Protein AF-T1A6B1-F1 (afdb_monomer)

Structure (mmCIF, N/CA/C/O backbone):
data_AF-T1A6B1-F1
#
_entry.id   AF-T1A6B1-F1
#
loop_
_atom_site.group_PDB
_atom_site.id
_atom_site.type_symbol
_atom_site.label_atom_id
_atom_site.label_alt_id
_atom_site.label_comp_id
_atom_site.label_asym_id
_atom_site.label_entity_id
_atom_site.label_seq_id
_atom_site.pdbx_PDB_ins_code
_atom_site.Cartn_x
_atom_site.Cartn_y
_atom_site.Cartn_z
_atom_site.occupancy
_atom_site.B_iso_or_equiv
_atom_site.auth_seq_id
_atom_site.auth_comp_id
_atom_site.auth_asym_id
_atom_site.auth_atom_id
_atom_site.pdbx_PDB_model_num
ATOM 1 N N . PRO A 1 1 ? -13.546 13.249 42.334 1.00 51.34 1 PRO A N 1
ATOM 2 C CA . PRO A 1 1 ? -13.000 12.812 41.019 1.00 51.34 1 PRO A CA 1
ATOM 3 C C . PRO A 1 1 ? -11.646 12.085 41.114 1.00 51.34 1 PRO A C 1
ATOM 5 O O . PRO A 1 1 ? -11.555 10.954 40.654 1.00 51.34 1 PRO A O 1
ATOM 8 N N . ALA A 1 2 ? -10.625 12.682 41.746 1.00 56.19 2 ALA A N 1
ATOM 9 C CA . ALA A 1 2 ? -9.279 12.096 41.826 1.00 56.19 2 ALA A CA 1
ATOM 10 C C . ALA A 1 2 ? -9.222 10.753 42.589 1.00 56.19 2 ALA A C 1
ATOM 12 O O . ALA A 1 2 ? -8.597 9.814 42.119 1.00 56.19 2 ALA A O 1
ATOM 13 N N . GLN A 1 3 ? -9.949 10.616 43.706 1.00 51.41 3 GLN A N 1
ATOM 14 C CA . GLN A 1 3 ? -9.970 9.380 44.511 1.00 51.41 3 GLN A CA 1
ATOM 15 C C . GLN A 1 3 ? -10.562 8.164 43.768 1.00 51.41 3 GLN A C 1
ATOM 17 O O . GLN A 1 3 ? -10.083 7.047 43.939 1.00 51.41 3 GLN A O 1
ATOM 22 N N . LEU A 1 4 ? -11.559 8.377 42.901 1.00 55.94 4 LEU A N 1
ATOM 23 C CA . LEU A 1 4 ? -12.157 7.313 42.079 1.00 55.94 4 LEU A CA 1
ATOM 24 C C . LEU A 1 4 ? -11.199 6.838 40.979 1.00 55.94 4 LEU A C 1
ATOM 26 O O . LEU A 1 4 ? -11.109 5.642 40.719 1.00 55.94 4 LEU A O 1
ATOM 30 N N . ALA A 1 5 ? -10.460 7.764 40.361 1.00 59.50 5 ALA A N 1
ATOM 31 C CA . ALA A 1 5 ? -9.451 7.431 39.358 1.00 59.50 5 ALA A CA 1
ATOM 32 C C . ALA A 1 5 ? -8.315 6.591 39.968 1.00 59.50 5 ALA A C 1
ATOM 34 O O . ALA A 1 5 ? -7.913 5.584 39.386 1.00 59.50 5 ALA A O 1
ATOM 35 N N . THR A 1 6 ? -7.866 6.945 41.176 1.00 59.91 6 THR A N 1
ATOM 36 C CA . THR A 1 6 ? -6.852 6.179 41.912 1.00 59.91 6 THR A CA 1
ATOM 37 C C . THR A 1 6 ? -7.349 4.781 42.291 1.00 59.91 6 THR A C 1
ATOM 39 O O . THR A 1 6 ? -6.622 3.813 42.090 1.00 59.91 6 THR A O 1
ATOM 42 N N . ALA A 1 7 ? -8.596 4.649 42.760 1.00 57.94 7 ALA A N 1
ATOM 43 C CA . ALA A 1 7 ? -9.191 3.360 43.132 1.00 57.94 7 ALA A CA 1
ATOM 44 C C . ALA A 1 7 ? -9.404 2.412 41.934 1.00 57.94 7 ALA A C 1
ATOM 46 O O . ALA A 1 7 ? -9.340 1.190 42.082 1.00 57.94 7 ALA A O 1
ATOM 47 N N . LEU A 1 8 ? -9.656 2.959 40.741 1.00 56.81 8 LEU A N 1
ATOM 48 C CA . LEU A 1 8 ? -9.752 2.184 39.501 1.00 56.81 8 LEU A CA 1
ATOM 49 C C . LEU A 1 8 ? -8.373 1.720 39.017 1.00 56.81 8 LEU A C 1
ATOM 51 O O . LEU A 1 8 ? -8.226 0.566 38.621 1.00 56.81 8 LEU A O 1
ATOM 55 N N . ALA A 1 9 ? -7.361 2.588 39.092 1.00 60.62 9 ALA A N 1
ATOM 56 C CA . ALA A 1 9 ? -5.989 2.248 38.719 1.00 60.62 9 ALA A CA 1
ATOM 57 C C . ALA A 1 9 ? -5.359 1.206 39.662 1.00 60.62 9 ALA A C 1
ATOM 59 O O . ALA A 1 9 ? -4.605 0.351 39.208 1.00 60.62 9 ALA A O 1
ATOM 60 N N . SER A 1 10 ? -5.688 1.238 40.959 1.00 57.75 10 SER A N 1
ATOM 61 C CA . SER A 1 10 ? -5.149 0.296 41.949 1.00 57.75 10 SER A CA 1
ATOM 62 C C . SER A 1 10 ? -5.809 -1.084 41.914 1.00 57.75 10 SER A C 1
ATOM 64 O O . SER A 1 10 ? -5.167 -2.072 42.257 1.00 57.75 10 SER A O 1
ATOM 66 N N . ASN A 1 11 ? -7.085 -1.168 41.520 1.00 51.34 11 ASN A N 1
ATOM 67 C CA . ASN A 1 11 ? -7.824 -2.435 41.469 1.00 51.34 11 ASN A CA 1
ATOM 68 C C . ASN A 1 11 ? -7.766 -3.132 40.104 1.00 51.34 11 ASN A C 1
ATOM 70 O O . ASN A 1 11 ? -8.113 -4.306 40.010 1.00 51.34 11 ASN A O 1
ATOM 74 N N . ASN A 1 12 ? -7.334 -2.431 39.054 1.00 43.62 12 ASN A N 1
ATOM 75 C CA . ASN A 1 12 ? -7.146 -2.995 37.721 1.00 43.62 12 ASN A CA 1
ATOM 76 C C . ASN A 1 12 ? -5.652 -3.196 37.418 1.00 43.62 12 ASN A C 1
ATOM 78 O O . ASN A 1 12 ? -5.115 -2.623 36.469 1.00 43.62 12 ASN A O 1
ATOM 82 N N . TYR A 1 13 ? -4.969 -3.983 38.255 1.00 46.47 13 TYR A N 1
ATOM 83 C CA . TYR A 1 13 ? -3.564 -4.348 38.067 1.00 46.47 13 TYR A CA 1
ATOM 84 C C . TYR A 1 13 ? -3.381 -5.873 38.045 1.00 46.47 13 TYR A C 1
ATOM 86 O O . TYR A 1 13 ? -4.008 -6.615 38.806 1.00 46.47 13 TYR A O 1
ATOM 94 N N . ILE A 1 14 ? -2.501 -6.345 37.159 1.00 41.41 14 ILE A N 1
ATOM 95 C CA . ILE A 1 14 ? -2.098 -7.750 37.052 1.00 41.41 14 ILE A CA 1
ATOM 96 C C . ILE A 1 14 ? -1.096 -8.020 38.174 1.00 41.41 14 ILE A C 1
ATOM 98 O O . ILE A 1 14 ? 0.098 -7.769 38.029 1.00 41.41 14 ILE A O 1
ATOM 102 N N . SER A 1 15 ? -1.572 -8.522 39.311 1.00 42.06 15 SER A N 1
ATOM 103 C CA . SER A 1 15 ? -0.670 -9.025 40.344 1.00 42.06 15 SER A CA 1
ATOM 104 C C . SER A 1 15 ? -0.238 -10.446 39.985 1.00 42.06 15 SER A C 1
ATOM 106 O O . SER A 1 15 ? -1.053 -11.370 39.955 1.00 42.06 15 SER A O 1
ATOM 108 N N . ALA A 1 16 ? 1.052 -10.630 39.702 1.00 38.59 16 ALA A N 1
ATOM 109 C CA . ALA A 1 16 ? 1.662 -11.951 39.668 1.00 38.59 16 ALA A CA 1
ATOM 110 C C . ALA A 1 16 ? 1.743 -12.472 41.109 1.00 38.59 16 ALA A C 1
ATOM 112 O O . ALA A 1 16 ? 2.705 -12.207 41.828 1.00 38.59 16 ALA A O 1
ATOM 113 N N . VAL A 1 17 ? 0.710 -13.184 41.559 1.00 41.12 17 VAL A N 1
ATOM 114 C CA . VAL A 1 17 ? 0.730 -13.821 42.878 1.00 41.12 17 VAL A CA 1
ATOM 115 C C . VAL A 1 17 ? 1.782 -14.933 42.826 1.00 41.12 17 VAL A C 1
ATOM 117 O O . VAL A 1 17 ? 1.682 -15.855 42.018 1.00 41.12 17 VAL A O 1
ATOM 120 N N . GLY A 1 18 ? 2.843 -14.791 43.622 1.00 43.59 18 GLY A N 1
ATOM 121 C CA . GLY A 1 18 ? 3.983 -15.708 43.653 1.00 43.59 18 GLY A CA 1
ATOM 122 C C . GLY A 1 18 ? 3.616 -17.185 43.884 1.00 43.59 18 GLY A C 1
ATOM 123 O O . GLY A 1 18 ? 2.478 -17.554 44.167 1.00 43.59 18 GLY A O 1
ATOM 124 N N . ARG A 1 19 ? 4.612 -18.067 43.754 1.00 37.06 19 ARG A N 1
ATOM 125 C CA . ARG A 1 19 ? 4.445 -19.527 43.866 1.00 37.06 19 ARG A CA 1
ATOM 126 C C . ARG A 1 19 ? 4.467 -19.956 45.336 1.00 37.06 19 ARG A C 1
ATOM 128 O O . ARG A 1 19 ? 5.431 -19.652 46.032 1.00 37.06 19 ARG A O 1
ATOM 135 N N . THR A 1 20 ? 3.483 -20.729 45.793 1.00 40.62 20 THR A N 1
ATOM 136 C CA . THR A 1 20 ? 3.604 -21.465 47.061 1.00 40.62 20 THR A CA 1
ATOM 137 C C . THR A 1 20 ? 4.369 -22.767 46.798 1.00 40.62 20 THR A C 1
ATOM 139 O O . THR A 1 20 ? 4.111 -23.473 45.820 1.00 40.62 20 THR A O 1
ATOM 142 N N . ARG A 1 21 ? 5.383 -23.062 47.617 1.00 37.81 21 ARG A N 1
ATOM 143 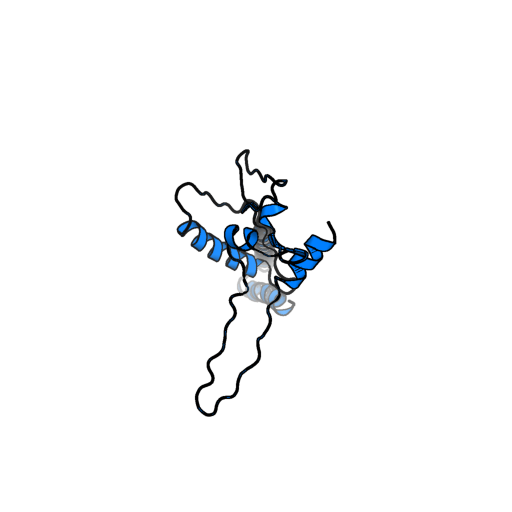C CA . ARG A 1 21 ? 6.168 -24.300 47.533 1.00 37.81 2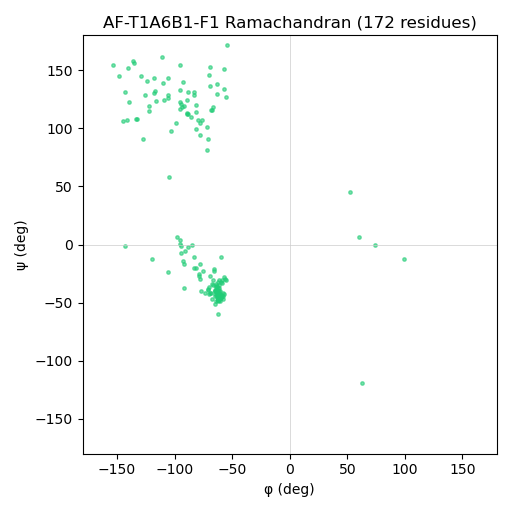1 ARG A CA 1
ATOM 144 C C . ARG A 1 21 ? 5.621 -25.260 48.588 1.00 37.81 21 ARG A C 1
ATOM 146 O O . ARG A 1 21 ? 5.876 -25.071 49.769 1.00 37.81 21 ARG A O 1
ATOM 153 N N . SER A 1 22 ? 4.857 -26.258 48.157 1.00 38.94 22 SER A N 1
ATOM 154 C CA . SER A 1 22 ? 4.556 -27.455 48.949 1.00 38.94 22 SER A CA 1
ATOM 155 C C . SER A 1 22 ? 5.121 -28.660 48.200 1.00 38.94 22 SER A C 1
ATOM 157 O O . SER A 1 22 ? 5.147 -28.647 46.969 1.00 38.94 22 SER A O 1
ATOM 159 N N . ALA A 1 23 ? 5.649 -29.636 48.935 1.00 51.88 23 ALA A N 1
ATOM 160 C CA . ALA A 1 23 ? 6.728 -30.520 48.499 1.00 51.88 23 ALA A CA 1
ATOM 161 C C . ALA A 1 23 ? 6.482 -31.385 47.247 1.00 51.88 23 ALA A C 1
ATOM 163 O O . ALA A 1 23 ? 7.467 -31.892 46.735 1.00 51.88 23 ALA A O 1
ATOM 164 N N . GLU A 1 24 ? 5.274 -31.506 46.680 1.00 53.84 24 GLU A N 1
ATOM 165 C CA . GLU A 1 24 ? 5.086 -32.304 45.448 1.00 53.84 24 GLU A CA 1
ATOM 166 C C . GLU A 1 24 ? 4.079 -31.779 44.408 1.00 53.84 24 GLU A C 1
ATOM 168 O O . GLU A 1 24 ? 3.957 -32.372 43.340 1.00 53.84 24 GLU A O 1
ATOM 173 N N . ILE A 1 25 ? 3.379 -30.654 44.613 1.00 43.53 25 ILE A N 1
ATOM 174 C CA . ILE A 1 25 ? 2.445 -30.142 43.588 1.00 43.53 25 ILE A CA 1
ATOM 175 C C . ILE A 1 25 ? 2.436 -28.609 43.571 1.00 43.53 25 ILE A C 1
ATOM 177 O O . ILE A 1 25 ? 1.836 -27.959 44.424 1.00 43.53 25 ILE A O 1
ATOM 181 N N . ALA A 1 26 ? 3.048 -28.010 42.546 1.00 42.88 26 ALA A N 1
ATOM 182 C CA . ALA A 1 26 ? 2.895 -26.586 42.255 1.00 42.88 26 ALA A CA 1
ATOM 183 C C . ALA A 1 26 ? 1.587 -26.351 41.475 1.00 42.88 26 ALA A C 1
ATOM 185 O O . ALA A 1 26 ? 1.532 -26.558 40.263 1.00 42.88 26 ALA A O 1
ATOM 186 N N . ARG A 1 27 ? 0.520 -25.915 42.155 1.00 38.72 27 ARG A N 1
ATOM 187 C CA . ARG A 1 27 ? -0.713 -25.428 41.509 1.00 38.72 27 ARG A CA 1
ATOM 188 C C . ARG A 1 27 ? -0.628 -23.901 41.397 1.00 38.72 27 ARG A C 1
ATOM 190 O O . ARG A 1 27 ? -0.564 -23.242 42.433 1.00 38.72 27 ARG A O 1
ATOM 197 N N . PRO A 1 28 ? -0.599 -23.310 40.191 1.00 39.66 28 PRO A N 1
ATOM 198 C CA . PRO A 1 28 ? -0.665 -21.860 40.071 1.00 39.66 28 PRO A CA 1
ATOM 199 C C . PRO A 1 28 ? -2.045 -21.383 40.541 1.00 39.66 28 PRO A C 1
ATOM 201 O O . PRO A 1 28 ? -3.061 -21.754 39.958 1.00 39.66 28 PRO A O 1
ATOM 204 N N . ILE A 1 29 ? -2.081 -20.561 41.590 1.00 37.81 29 ILE A N 1
ATOM 205 C CA . ILE A 1 29 ? -3.285 -19.829 41.988 1.00 37.81 29 ILE A CA 1
ATOM 206 C C . ILE A 1 29 ? -3.424 -18.667 41.000 1.00 37.81 29 ILE A C 1
ATOM 208 O O . ILE A 1 29 ? -2.624 -17.735 41.019 1.00 37.81 29 ILE A O 1
ATOM 212 N N . ARG A 1 30 ? -4.398 -18.748 40.090 1.00 37.00 30 ARG A N 1
ATOM 213 C CA . ARG A 1 30 ? -4.775 -17.626 39.222 1.00 37.00 30 ARG A CA 1
ATOM 214 C C . ARG A 1 30 ? -5.888 -16.849 39.915 1.00 37.00 30 ARG A C 1
ATOM 216 O O . ARG A 1 30 ? -6.941 -17.414 40.187 1.00 37.00 30 ARG A O 1
ATOM 223 N N . ALA A 1 31 ? -5.647 -15.578 40.217 1.00 39.28 31 ALA A N 1
ATOM 224 C CA . ALA A 1 31 ? -6.709 -14.648 40.570 1.00 39.28 31 ALA A CA 1
ATOM 225 C C . ALA A 1 31 ? -7.204 -14.002 39.269 1.00 39.28 31 ALA A C 1
ATOM 227 O O . ALA A 1 31 ? -6.450 -13.275 38.625 1.00 39.28 31 ALA A O 1
ATOM 228 N N . ASP A 1 32 ? -8.441 -14.290 38.865 1.00 39.59 32 ASP A N 1
ATOM 229 C CA . ASP A 1 32 ? -9.095 -13.615 37.738 1.00 39.59 32 ASP A CA 1
ATOM 230 C C . ASP A 1 32 ? -9.448 -12.177 38.152 1.00 39.59 32 ASP A C 1
ATOM 232 O O . ASP A 1 32 ? -10.565 -11.878 38.571 1.00 39.59 32 ASP A O 1
ATOM 236 N N . THR A 1 33 ? -8.469 -11.273 38.095 1.00 42.38 33 THR A N 1
ATOM 237 C CA . THR A 1 33 ? -8.641 -9.848 38.436 1.00 42.38 33 THR A CA 1
ATOM 238 C C . THR A 1 33 ? -9.173 -9.009 37.273 1.00 42.38 33 THR A C 1
ATOM 240 O O . THR A 1 33 ? -9.382 -7.807 37.422 1.00 42.38 33 THR A O 1
ATOM 243 N N . ILE A 1 34 ? -9.420 -9.620 36.111 1.00 40.19 34 ILE A N 1
ATOM 244 C CA . ILE A 1 34 ? -9.880 -8.915 34.916 1.00 40.19 34 ILE A CA 1
ATOM 245 C C . ILE A 1 34 ? -11.411 -8.844 34.934 1.00 40.19 34 ILE A C 1
ATOM 247 O O . ILE A 1 34 ? -12.111 -9.849 34.801 1.00 40.19 34 ILE A O 1
ATOM 251 N N . LEU A 1 35 ? -11.946 -7.635 35.098 1.00 51.50 35 LEU A N 1
ATOM 252 C CA . LEU A 1 35 ? -13.383 -7.385 35.027 1.00 51.50 35 LEU A CA 1
ATOM 253 C C . LEU A 1 35 ? -13.785 -7.317 33.545 1.00 51.50 35 LEU A C 1
ATOM 255 O O . LEU A 1 35 ? -13.477 -6.358 32.842 1.00 51.50 35 LEU A O 1
ATOM 259 N N . HIS A 1 36 ? -14.466 -8.346 33.053 1.00 53.06 36 HIS A N 1
ATOM 260 C CA . HIS A 1 36 ? -14.861 -8.492 31.648 1.00 53.06 36 HIS A CA 1
ATOM 261 C C . HIS A 1 36 ? -16.276 -7.983 31.351 1.00 53.06 36 HIS A C 1
ATOM 263 O O . HIS A 1 36 ? -16.694 -7.947 30.195 1.00 53.06 36 HIS A O 1
ATOM 269 N N . ASN A 1 37 ? -17.051 -7.613 32.374 1.00 57.94 37 ASN A N 1
ATOM 270 C CA . ASN A 1 37 ? -18.440 -7.196 32.199 1.00 57.94 37 ASN A CA 1
ATOM 271 C C . ASN A 1 37 ? -18.833 -6.011 33.101 1.00 57.94 37 ASN A C 1
ATOM 273 O O . ASN A 1 37 ? -18.314 -5.831 34.201 1.00 57.94 37 ASN A O 1
ATOM 277 N N . ALA A 1 38 ? -19.803 -5.202 32.657 1.00 56.50 38 ALA A N 1
ATOM 278 C CA . ALA A 1 38 ? -20.289 -4.035 33.410 1.00 56.50 38 ALA A CA 1
ATOM 279 C C . ALA A 1 38 ? -20.801 -4.391 34.818 1.00 56.50 38 ALA A C 1
ATOM 281 O O . ALA A 1 38 ? -20.741 -3.577 35.737 1.00 56.50 38 ALA A O 1
ATOM 282 N N . ARG A 1 39 ? -21.292 -5.621 35.007 1.00 56.97 39 ARG A N 1
ATOM 283 C CA . ARG A 1 39 ? -21.807 -6.106 36.293 1.00 56.97 39 ARG A CA 1
ATOM 284 C C . ARG A 1 39 ? -20.685 -6.303 37.319 1.00 56.97 39 ARG A C 1
ATOM 286 O O . ARG A 1 39 ? -20.880 -5.997 38.490 1.00 56.97 39 ARG A O 1
ATOM 293 N N . GLN A 1 40 ? -19.520 -6.757 36.869 1.00 59.62 40 GLN A N 1
ATOM 294 C CA . GLN A 1 40 ? -18.299 -6.896 37.657 1.00 59.62 40 GLN A CA 1
ATOM 295 C C . GLN A 1 40 ? -17.735 -5.525 38.050 1.00 59.62 40 GLN A C 1
ATOM 297 O O . GLN A 1 40 ? -17.422 -5.321 39.219 1.00 59.62 40 GLN A O 1
ATOM 302 N N . PHE A 1 41 ? -17.731 -4.548 37.134 1.00 60.81 41 PHE A N 1
ATOM 303 C CA . PHE A 1 41 ? -17.368 -3.162 37.463 1.00 60.81 41 PHE A CA 1
ATOM 304 C C . PHE A 1 41 ? -18.321 -2.525 38.480 1.00 60.81 41 PHE A C 1
ATOM 306 O O . PHE A 1 41 ? -17.870 -1.856 39.402 1.00 60.81 41 PHE A O 1
ATOM 313 N N . ARG A 1 42 ? -19.631 -2.780 38.382 1.00 60.97 42 ARG A N 1
ATOM 314 C CA . ARG A 1 42 ? -20.627 -2.260 39.336 1.00 60.97 42 ARG A CA 1
ATOM 315 C C . ARG A 1 42 ? -20.376 -2.718 40.777 1.00 60.97 42 ARG A C 1
ATOM 317 O O . ARG A 1 42 ? -20.668 -1.981 41.714 1.00 60.97 42 ARG A O 1
ATOM 324 N N . ASN A 1 43 ? -19.832 -3.920 40.952 1.00 65.88 43 ASN A N 1
ATOM 325 C CA . ASN A 1 43 ? -19.594 -4.514 42.266 1.00 65.88 43 ASN A CA 1
ATOM 326 C C . ASN A 1 43 ? -18.224 -4.155 42.866 1.00 65.88 43 ASN A C 1
ATOM 328 O O . ASN A 1 43 ? -17.956 -4.572 43.997 1.00 65.88 43 ASN A O 1
ATOM 332 N N . LEU A 1 44 ? -17.386 -3.402 42.142 1.00 65.06 44 LEU A N 1
ATOM 333 C CA . LEU A 1 44 ? -16.056 -2.987 42.582 1.00 65.06 44 LEU A CA 1
ATOM 334 C C . LEU A 1 44 ? -16.151 -2.083 43.815 1.00 65.06 44 LEU A C 1
ATOM 336 O O . LEU A 1 44 ? -16.895 -1.107 43.807 1.00 65.06 44 LEU A O 1
ATOM 340 N N . VAL A 1 45 ? -15.393 -2.388 44.865 1.00 65.44 45 VAL A N 1
ATOM 341 C CA . VAL A 1 45 ? -15.360 -1.585 46.094 1.00 65.44 45 VAL A CA 1
ATOM 342 C C . VAL A 1 45 ? -14.419 -0.402 45.881 1.00 65.44 45 VAL A C 1
ATOM 344 O O . VAL A 1 45 ? -13.242 -0.592 45.587 1.00 65.44 45 VAL A O 1
ATOM 347 N N . VAL A 1 46 ? -14.946 0.817 45.999 1.00 59.75 46 VAL A N 1
ATOM 348 C CA . VAL A 1 46 ? -14.207 2.067 45.733 1.00 59.75 46 VAL A CA 1
ATOM 349 C C . VAL A 1 46 ? -13.826 2.822 46.999 1.00 59.75 46 VAL A C 1
ATOM 351 O O . VAL A 1 46 ? -12.867 3.587 46.979 1.00 59.75 46 VAL A O 1
ATOM 354 N N . ALA A 1 47 ? -14.542 2.605 48.100 1.00 57.94 47 ALA A N 1
ATOM 355 C CA . ALA A 1 47 ? -14.210 3.184 49.393 1.00 57.94 47 ALA A CA 1
ATOM 356 C C . ALA A 1 47 ? -14.739 2.308 50.532 1.00 57.94 47 ALA A C 1
ATOM 358 O O . ALA A 1 47 ? -15.725 1.580 50.383 1.00 57.94 47 ALA A O 1
ATOM 359 N N . HIS A 1 48 ? -14.086 2.407 51.683 1.00 56.66 48 HIS A N 1
ATOM 360 C CA . HIS A 1 48 ? -14.501 1.758 52.915 1.00 56.66 48 HIS A CA 1
ATOM 361 C C . HIS A 1 48 ? -14.616 2.816 54.010 1.00 56.66 48 HIS A C 1
ATOM 363 O O . HIS A 1 48 ? -13.699 3.614 54.198 1.00 56.66 48 HIS A O 1
ATOM 369 N N . SER A 1 49 ? -15.752 2.846 54.703 1.00 52.81 49 SER A N 1
ATOM 370 C CA . SER A 1 49 ? -15.977 3.727 55.848 1.00 52.81 49 SER A CA 1
ATOM 371 C C . SER A 1 49 ? -16.607 2.906 56.971 1.00 52.81 49 SER A C 1
ATOM 373 O O . SER A 1 49 ? -17.752 2.463 56.861 1.00 52.81 49 SER A O 1
ATOM 375 N N . GLY A 1 50 ? -15.836 2.636 58.027 1.00 64.62 50 GLY A N 1
ATOM 376 C CA . GLY A 1 50 ? -16.283 1.812 59.154 1.00 64.62 50 GLY A CA 1
ATOM 377 C C . GLY A 1 50 ? -16.603 0.376 58.733 1.00 64.62 50 GLY A C 1
ATOM 378 O O . GLY A 1 50 ? -15.731 -0.317 58.243 1.00 64.62 50 GLY A O 1
ATOM 379 N N . ASN A 1 51 ? -17.848 -0.076 58.905 1.00 63.03 51 ASN A N 1
ATOM 380 C CA . ASN A 1 51 ? -18.295 -1.425 58.515 1.00 63.03 51 ASN A CA 1
ATOM 381 C C . ASN A 1 51 ? -19.016 -1.455 57.150 1.00 63.03 51 ASN A C 1
ATOM 383 O O . ASN A 1 51 ? -19.561 -2.484 56.751 1.00 63.03 51 ASN A O 1
ATOM 387 N N . THR A 1 52 ? -19.040 -0.324 56.438 1.00 54.28 52 THR A N 1
ATOM 388 C CA . THR A 1 52 ? -19.801 -0.152 55.198 1.00 54.28 52 THR A CA 1
ATOM 389 C C . THR A 1 52 ? -18.856 -0.153 54.000 1.00 54.28 52 THR A C 1
ATOM 391 O O . THR A 1 52 ? -17.878 0.600 53.940 1.00 54.28 52 THR A O 1
ATOM 394 N N . LEU A 1 53 ? -19.137 -1.031 53.037 1.00 68.56 53 LEU A N 1
ATOM 395 C CA . LEU A 1 53 ? -18.429 -1.097 51.763 1.00 68.56 53 LEU A CA 1
ATOM 396 C C . LEU A 1 53 ? -19.199 -0.270 50.735 1.00 68.56 53 LEU A C 1
ATOM 398 O O . LEU A 1 53 ? -20.355 -0.574 50.455 1.00 68.56 53 LEU A O 1
ATOM 402 N N . VAL A 1 54 ? -18.549 0.738 50.156 1.00 64.88 54 VAL A N 1
ATOM 403 C CA . VAL A 1 54 ? -19.123 1.555 49.080 1.00 64.88 54 VAL A CA 1
ATOM 404 C C . VAL A 1 54 ? -18.698 0.961 47.743 1.00 64.88 54 VAL A C 1
ATOM 406 O O . VAL A 1 54 ? -17.499 0.875 47.445 1.00 64.88 54 VAL A O 1
ATOM 409 N N . ARG A 1 55 ? -19.670 0.526 46.935 1.00 73.75 55 ARG A N 1
ATOM 410 C CA . ARG A 1 55 ? -19.428 -0.068 45.615 1.00 73.75 55 ARG A CA 1
ATOM 411 C C . ARG A 1 55 ? -19.545 0.987 44.520 1.00 73.75 55 ARG A C 1
ATOM 413 O O . ARG A 1 55 ? -20.256 1.976 44.659 1.00 73.75 55 ARG A O 1
ATOM 420 N N . LEU A 1 56 ? -18.876 0.766 43.391 1.00 63.38 56 LEU A N 1
ATOM 421 C CA . LEU A 1 56 ? -18.885 1.683 42.250 1.00 63.38 56 LEU A CA 1
ATOM 422 C C . LEU A 1 56 ? -20.309 1.910 41.718 1.00 63.38 56 LEU A C 1
ATOM 424 O O . LEU A 1 56 ? -20.632 3.012 41.292 1.00 63.38 56 LEU A O 1
ATOM 428 N N . GLY A 1 57 ? -21.174 0.894 41.792 1.00 59.72 57 GLY A N 1
ATOM 429 C CA . GLY A 1 57 ? -22.589 1.005 41.439 1.00 59.72 57 GLY A CA 1
ATOM 430 C C . GLY A 1 57 ? -23.421 1.920 42.337 1.00 59.72 57 GLY A C 1
ATOM 431 O O . GLY A 1 57 ? -24.458 2.393 41.883 1.00 59.72 57 GLY A O 1
ATOM 432 N N . ASP A 1 58 ? -22.969 2.188 43.563 1.00 65.38 58 ASP A N 1
ATOM 433 C CA . ASP A 1 58 ? -23.671 3.064 44.508 1.00 65.38 58 ASP A CA 1
ATOM 434 C C . ASP A 1 58 ? -23.388 4.547 44.210 1.00 65.38 58 ASP A C 1
ATOM 436 O O . ASP A 1 58 ? -24.151 5.425 44.603 1.00 65.38 58 ASP A O 1
ATOM 440 N N . VAL A 1 59 ? -22.293 4.830 43.491 1.00 62.81 59 VAL A N 1
ATOM 441 C CA . VAL A 1 59 ? -21.799 6.190 43.215 1.00 62.81 59 VAL A CA 1
ATOM 442 C C . VAL A 1 59 ? -21.745 6.542 41.724 1.00 62.81 59 VAL A C 1
ATOM 444 O O . VAL A 1 59 ? -21.570 7.711 41.384 1.00 62.81 59 VAL A O 1
ATOM 447 N N . ALA A 1 60 ? -21.884 5.567 40.818 1.00 57.84 60 ALA A N 1
ATOM 448 C CA . ALA A 1 60 ? -21.793 5.779 39.375 1.00 57.84 60 ALA A CA 1
ATOM 449 C C . ALA A 1 60 ? -22.684 4.821 38.564 1.00 57.84 60 ALA A C 1
ATOM 451 O O . ALA A 1 60 ? -22.830 3.636 38.868 1.00 57.84 60 ALA A O 1
ATOM 452 N N . LYS A 1 61 ? -23.230 5.322 37.447 1.00 56.78 61 LYS A N 1
ATOM 453 C CA . LYS A 1 61 ? -23.937 4.496 36.460 1.00 56.78 61 LYS A CA 1
ATOM 454 C C . LYS A 1 61 ? -22.919 3.756 35.590 1.00 56.78 61 LYS A C 1
ATOM 456 O O . LYS A 1 61 ? -22.321 4.338 34.691 1.00 56.78 61 LYS A O 1
ATOM 461 N N . VAL A 1 62 ? -22.747 2.463 35.846 1.00 56.09 62 VAL A N 1
ATOM 462 C CA . VAL A 1 62 ? -21.856 1.593 35.066 1.00 56.09 62 VAL A CA 1
ATOM 463 C C . VAL A 1 62 ? -22.631 0.975 33.901 1.00 56.09 62 VAL A C 1
ATOM 465 O O . VAL A 1 62 ? -23.523 0.153 34.108 1.00 56.09 62 VAL A O 1
ATOM 468 N N . ALA A 1 63 ? -22.288 1.360 32.672 1.00 54.94 63 ALA A N 1
ATOM 469 C CA . ALA A 1 63 ? -22.839 0.789 31.446 1.00 54.94 63 ALA A CA 1
ATOM 470 C C . ALA A 1 63 ? -21.707 0.383 30.493 1.00 54.94 63 ALA A C 1
ATOM 472 O O . ALA A 1 63 ? -20.680 1.054 30.423 1.00 54.94 63 ALA A O 1
ATOM 473 N N . LEU A 1 64 ? -21.908 -0.708 29.749 1.00 46.81 64 LEU A N 1
ATOM 474 C CA . LEU A 1 64 ? -21.093 -1.025 28.575 1.00 46.81 64 LEU A CA 1
ATOM 475 C C . LEU A 1 64 ? -21.483 -0.037 27.473 1.00 46.81 64 LEU A C 1
ATOM 477 O O . LEU A 1 64 ? -22.548 -0.173 26.875 1.00 46.81 64 LEU A O 1
ATOM 481 N N . GLY A 1 65 ? -20.658 0.986 27.273 1.00 52.16 65 GLY A N 1
ATOM 482 C CA . GLY A 1 65 ? -20.840 1.986 26.225 1.00 52.16 65 GLY A CA 1
ATOM 483 C C . GLY A 1 65 ? -19.782 1.874 25.130 1.00 52.16 65 GLY A C 1
ATOM 484 O O . GLY A 1 65 ? -18.723 1.284 25.339 1.00 52.16 65 GLY A O 1
ATOM 485 N N . GLY A 1 66 ? -20.061 2.454 23.962 1.00 47.25 66 GLY A N 1
ATOM 486 C C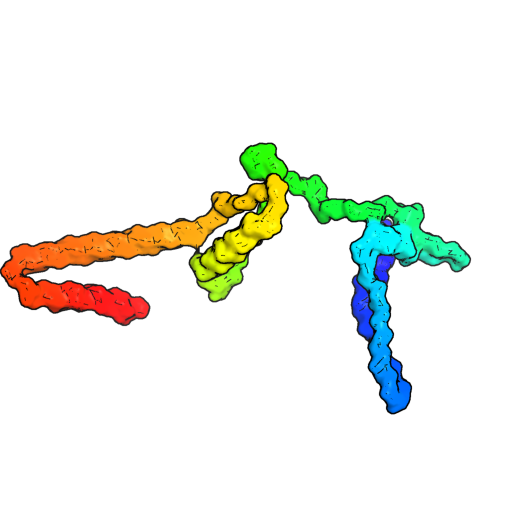A . GLY A 1 66 ? -19.041 2.668 22.936 1.00 47.25 66 GLY A CA 1
ATOM 487 C C . GLY A 1 66 ? -17.960 3.620 23.453 1.00 47.25 66 GLY A C 1
ATOM 488 O O . GLY A 1 66 ? -18.277 4.607 24.114 1.00 47.25 66 GLY A O 1
ATOM 489 N N . GLN A 1 67 ? -16.687 3.327 23.172 1.00 45.66 67 GLN A N 1
ATOM 490 C CA . GLN A 1 67 ? -15.550 4.088 23.708 1.00 45.66 67 GLN A CA 1
ATOM 491 C C . GLN A 1 67 ? -15.602 5.578 23.324 1.00 45.66 67 GLN A C 1
ATOM 493 O O . GLN A 1 67 ? -15.207 6.420 24.122 1.00 45.66 67 GLN A O 1
ATOM 498 N N . ASN A 1 68 ? -16.175 5.900 22.159 1.00 41.50 68 ASN A N 1
ATOM 499 C CA . ASN A 1 68 ? -16.391 7.264 21.688 1.00 41.50 68 ASN A CA 1
ATOM 500 C C . ASN A 1 68 ? -17.831 7.431 21.175 1.00 41.50 68 ASN A C 1
ATOM 502 O O . ASN A 1 68 ? -18.159 6.959 20.091 1.00 41.50 68 ASN A O 1
ATOM 506 N N . TYR A 1 69 ? -18.675 8.153 21.915 1.00 47.31 69 TYR A N 1
ATOM 507 C CA . TYR A 1 69 ? -20.005 8.580 21.443 1.00 47.31 69 TYR A CA 1
ATOM 508 C C . TYR A 1 69 ? -19.966 9.863 20.591 1.00 47.31 69 TYR A C 1
ATOM 510 O O . TYR A 1 69 ? -20.952 10.200 19.946 1.00 47.31 69 TYR A O 1
ATOM 518 N N . ASN A 1 70 ? -18.826 10.565 20.557 1.00 41.16 70 ASN A N 1
ATOM 519 C CA . ASN A 1 70 ? -18.690 11.878 19.909 1.00 41.16 70 ASN A CA 1
ATOM 520 C C . ASN A 1 70 ? -18.159 11.823 18.467 1.00 41.16 70 ASN A C 1
ATOM 522 O O . ASN A 1 70 ? -17.916 12.867 17.869 1.00 41.16 70 ASN A O 1
ATOM 526 N N . GLN A 1 71 ? -17.942 10.634 17.904 1.00 44.00 71 GLN A N 1
ATOM 527 C CA . GLN A 1 71 ? -17.465 10.478 16.530 1.00 44.00 71 GLN A CA 1
ATOM 528 C C . GLN A 1 71 ? -18.403 9.541 15.779 1.00 44.00 71 GLN A C 1
ATOM 530 O O . GLN A 1 71 ? -18.237 8.325 15.786 1.00 44.00 71 GLN A O 1
ATOM 535 N N . ALA A 1 72 ? -19.416 10.126 15.144 1.00 54.72 72 ALA A N 1
ATOM 536 C CA . ALA A 1 72 ? -20.203 9.432 14.141 1.00 54.72 72 ALA A CA 1
ATOM 537 C C . ALA A 1 72 ? -19.476 9.580 12.803 1.00 54.72 72 ALA A C 1
ATOM 539 O O . ALA A 1 72 ? -19.391 10.676 12.250 1.00 54.72 72 ALA A O 1
ATOM 540 N N . VAL A 1 73 ? -18.907 8.483 12.308 1.00 60.38 73 VAL A N 1
ATOM 541 C CA . VAL A 1 73 ? -18.338 8.450 10.965 1.00 60.38 73 VAL A CA 1
ATOM 542 C C . VAL A 1 73 ? -19.450 8.041 10.013 1.00 60.38 73 VAL A C 1
ATOM 544 O O . VAL A 1 73 ? -20.098 7.013 10.197 1.00 60.38 73 VAL A O 1
ATOM 547 N N . TYR A 1 74 ? -19.689 8.870 9.006 1.00 70.00 74 TYR A N 1
ATOM 548 C CA . TYR A 1 74 ? -20.619 8.565 7.931 1.00 70.00 74 TYR A CA 1
ATOM 549 C C . TYR A 1 74 ? -19.827 8.327 6.652 1.00 70.00 74 TYR A C 1
ATOM 551 O O . TYR A 1 74 ? -18.871 9.044 6.362 1.00 70.00 74 TYR A O 1
ATOM 559 N N . TYR A 1 75 ? -20.240 7.330 5.882 1.00 71.00 75 TYR A N 1
ATOM 560 C CA . TYR A 1 75 ? -19.773 7.117 4.521 1.00 71.00 75 TYR A CA 1
ATOM 561 C C . TYR A 1 75 ? -20.998 7.132 3.612 1.00 71.00 75 TYR A C 1
ATOM 563 O O . TYR A 1 75 ? -21.924 6.348 3.818 1.00 71.00 75 TYR A O 1
ATOM 571 N N . ASP A 1 76 ? -21.032 8.072 2.666 1.00 72.62 76 ASP A N 1
ATOM 572 C CA . ASP A 1 76 ? -22.163 8.275 1.748 1.00 72.62 76 ASP A CA 1
ATOM 573 C C . ASP A 1 76 ? -23.525 8.414 2.472 1.00 72.62 76 ASP A C 1
ATOM 575 O O . ASP A 1 76 ? -24.514 7.750 2.166 1.00 72.62 76 ASP A O 1
ATOM 579 N N . GLY A 1 77 ? -23.550 9.218 3.543 1.00 74.12 77 GLY A N 1
ATOM 580 C CA . GLY A 1 77 ? -24.754 9.477 4.346 1.00 74.12 77 GLY A CA 1
ATOM 581 C C . GLY A 1 77 ? -25.205 8.329 5.262 1.00 74.12 77 GLY A C 1
ATOM 582 O O . GLY A 1 77 ? -26.173 8.492 6.002 1.00 74.12 77 GLY A O 1
ATOM 583 N N . LYS A 1 78 ? -24.509 7.184 5.269 1.00 76.12 78 LYS A N 1
ATOM 584 C CA . LYS A 1 78 ? -24.821 6.028 6.127 1.00 76.12 78 LYS A CA 1
ATOM 585 C C . LYS A 1 78 ? -23.815 5.904 7.274 1.00 76.12 78 LYS A C 1
ATOM 587 O O . LYS A 1 78 ? -22.630 6.158 7.048 1.00 76.12 78 LYS A O 1
ATOM 592 N N . PRO A 1 79 ? -24.241 5.501 8.488 1.00 72.75 79 PRO A N 1
ATOM 593 C CA . PRO A 1 79 ? -23.316 5.208 9.579 1.00 72.75 79 PRO A CA 1
ATOM 594 C C . PRO A 1 79 ? -22.294 4.155 9.147 1.00 72.75 79 PRO A C 1
ATOM 596 O O . PRO A 1 79 ? -22.663 3.085 8.660 1.00 72.75 79 PRO A O 1
ATOM 599 N N . ALA A 1 80 ? -21.015 4.464 9.317 1.00 74.75 80 ALA A N 1
ATOM 600 C CA . ALA A 1 80 ? -19.911 3.622 8.895 1.00 74.75 80 ALA A CA 1
ATOM 601 C C . ALA A 1 80 ? -18.839 3.553 9.983 1.00 74.75 80 ALA A C 1
ATOM 603 O O . ALA A 1 80 ? -18.722 4.426 10.840 1.00 74.75 80 ALA A O 1
ATOM 604 N N . VAL A 1 81 ? -18.028 2.501 9.934 1.00 75.94 81 VAL A N 1
ATOM 605 C CA . VAL A 1 81 ? -16.827 2.378 10.763 1.00 75.94 81 VAL A CA 1
ATOM 606 C C . VAL A 1 81 ? -15.626 2.525 9.845 1.00 75.94 81 VAL A C 1
ATOM 608 O O . VAL A 1 81 ? -15.503 1.794 8.863 1.00 75.94 81 VAL A O 1
ATOM 611 N N . PHE A 1 82 ? -14.748 3.475 10.157 1.00 74.88 82 PHE A N 1
ATOM 612 C CA . PHE A 1 82 ? -13.513 3.675 9.409 1.00 74.88 82 PHE A CA 1
ATOM 613 C C . PHE A 1 82 ? -12.361 2.933 10.080 1.00 74.88 82 PHE A C 1
ATOM 615 O O . PHE A 1 82 ? -12.164 3.036 11.289 1.00 74.88 82 PHE A O 1
ATOM 622 N N . ILE A 1 83 ? -11.588 2.201 9.280 1.00 79.06 83 ILE A N 1
ATOM 623 C CA . ILE A 1 83 ? -10.381 1.508 9.725 1.00 79.06 83 ILE A CA 1
ATOM 624 C C . ILE A 1 83 ? -9.224 2.029 8.878 1.00 79.06 83 ILE A C 1
ATOM 626 O O . ILE A 1 83 ? -9.192 1.819 7.667 1.00 79.06 83 ILE A O 1
ATOM 630 N N . GLY A 1 84 ? -8.281 2.717 9.519 1.00 76.12 84 GLY A N 1
ATOM 631 C CA . GLY A 1 84 ? -7.042 3.158 8.886 1.00 76.12 84 GLY A CA 1
ATOM 632 C C . GLY A 1 84 ? -5.967 2.081 8.990 1.00 76.12 84 GLY A C 1
ATOM 633 O O . GLY A 1 84 ? -5.726 1.55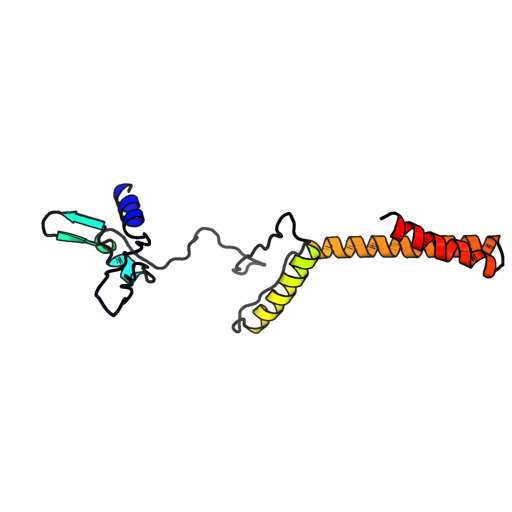7 10.077 1.00 76.12 84 GLY A O 1
ATOM 634 N N . VAL A 1 85 ? -5.306 1.767 7.875 1.00 80.88 85 VAL A N 1
ATOM 635 C CA . VAL A 1 85 ? -4.138 0.879 7.857 1.00 80.88 85 VAL A CA 1
ATOM 636 C C . VAL A 1 85 ? -2.924 1.672 7.401 1.00 80.88 85 VAL A C 1
ATOM 638 O O . VAL A 1 85 ? -2.923 2.245 6.314 1.00 80.88 85 VAL A O 1
ATOM 641 N N . PHE A 1 86 ? -1.885 1.684 8.230 1.00 77.12 86 PHE A N 1
ATOM 642 C CA . PHE A 1 86 ? -0.641 2.397 7.966 1.00 77.12 86 PHE A CA 1
ATOM 643 C C . PHE A 1 86 ? 0.507 1.394 7.880 1.00 77.12 86 PHE A C 1
ATOM 645 O O . PHE A 1 86 ? 0.653 0.531 8.747 1.00 77.12 86 PHE A O 1
ATOM 652 N N . ALA A 1 87 ? 1.310 1.492 6.821 1.00 81.88 87 ALA A N 1
ATOM 653 C CA . ALA A 1 87 ? 2.532 0.707 6.708 1.00 81.88 87 ALA A CA 1
ATOM 654 C C . ALA A 1 87 ? 3.568 1.209 7.725 1.00 81.88 87 ALA A C 1
ATOM 656 O O . ALA A 1 87 ? 3.644 2.406 8.007 1.00 81.88 87 ALA A O 1
ATOM 657 N N . THR A 1 88 ? 4.378 0.300 8.267 1.00 84.19 88 THR A N 1
ATOM 658 C CA . THR A 1 88 ? 5.525 0.696 9.089 1.00 84.19 88 THR A CA 1
ATOM 659 C C . THR A 1 88 ? 6.591 1.369 8.213 1.00 84.19 88 THR A C 1
ATOM 661 O O . THR A 1 88 ? 6.680 1.048 7.027 1.00 84.19 88 THR A O 1
ATOM 664 N N . PRO A 1 89 ? 7.432 2.267 8.765 1.00 77.19 89 PRO A N 1
ATOM 665 C CA . PRO A 1 89 ? 8.413 3.026 7.978 1.00 77.19 89 PRO A CA 1
ATOM 666 C C . PRO A 1 89 ? 9.371 2.168 7.136 1.00 77.19 89 PRO A C 1
ATOM 668 O O . PRO A 1 89 ? 9.779 2.584 6.060 1.00 77.19 89 PRO A O 1
ATOM 671 N N . ASN A 1 90 ? 9.692 0.955 7.598 1.00 81.81 90 ASN A N 1
ATOM 672 C CA . ASN A 1 90 ? 10.603 0.034 6.910 1.00 81.81 90 ASN A CA 1
ATOM 673 C C . ASN A 1 90 ? 9.882 -0.972 5.996 1.00 81.81 90 ASN A C 1
ATOM 675 O O . ASN A 1 90 ? 10.529 -1.823 5.387 1.00 81.81 90 ASN A O 1
ATOM 679 N N . ALA A 1 91 ? 8.548 -0.942 5.932 1.00 85.75 91 ALA A N 1
ATOM 680 C CA . ALA A 1 91 ? 7.781 -1.883 5.131 1.00 85.75 91 ALA A CA 1
ATOM 681 C C . ALA A 1 91 ? 7.500 -1.335 3.730 1.00 85.75 91 ALA A C 1
ATOM 683 O O . ALA A 1 91 ? 7.115 -0.184 3.539 1.00 85.75 91 ALA A O 1
ATOM 684 N N . ASN A 1 92 ? 7.604 -2.214 2.736 1.00 87.38 92 ASN A N 1
ATOM 685 C CA . ASN A 1 92 ? 7.208 -1.899 1.373 1.00 87.38 92 ASN A CA 1
ATOM 686 C C . ASN A 1 92 ? 5.678 -1.724 1.286 1.00 87.38 92 ASN A C 1
ATOM 688 O O . ASN A 1 92 ? 4.922 -2.682 1.473 1.00 87.38 92 ASN A O 1
ATOM 692 N N . SER A 1 93 ? 5.217 -0.513 0.963 1.00 86.88 93 SER A N 1
ATOM 693 C CA . SER A 1 93 ? 3.789 -0.161 0.971 1.00 86.88 93 SER A CA 1
ATOM 694 C C . SER A 1 93 ? 2.946 -0.982 -0.013 1.00 86.88 93 SER A C 1
ATOM 696 O O . SER A 1 93 ? 1.819 -1.341 0.316 1.00 86.88 93 SER A O 1
ATOM 698 N N . LEU A 1 94 ? 3.489 -1.351 -1.182 1.00 90.25 94 LEU A N 1
ATOM 699 C CA . LEU A 1 94 ? 2.816 -2.226 -2.159 1.00 90.25 94 LEU A CA 1
ATOM 700 C C . LEU A 1 94 ? 2.610 -3.641 -1.600 1.00 90.25 94 LEU A C 1
ATOM 702 O O . LEU A 1 94 ? 1.575 -4.266 -1.823 1.00 90.25 94 LEU A O 1
ATOM 706 N N . SER A 1 95 ? 3.592 -4.155 -0.861 1.00 91.12 95 SER A N 1
ATOM 707 C CA . SER A 1 95 ? 3.522 -5.479 -0.237 1.00 91.12 95 SER A CA 1
ATOM 708 C C . SER A 1 95 ? 2.521 -5.496 0.917 1.00 91.12 95 SER A C 1
ATOM 710 O O . SER A 1 95 ? 1.705 -6.414 1.010 1.00 91.12 95 SER A O 1
ATOM 712 N N . VAL A 1 96 ? 2.528 -4.450 1.750 1.00 89.38 96 VAL A N 1
ATOM 713 C CA . VAL A 1 96 ? 1.540 -4.269 2.822 1.00 89.38 96 VAL A CA 1
ATOM 714 C C . VAL A 1 96 ? 0.134 -4.176 2.237 1.00 89.38 96 VAL A C 1
ATOM 716 O O . VAL A 1 96 ? -0.742 -4.921 2.666 1.00 89.38 96 VAL A O 1
ATOM 719 N N . ALA A 1 97 ? -0.076 -3.346 1.212 1.00 90.25 97 ALA A N 1
ATOM 720 C CA . ALA A 1 97 ? -1.377 -3.202 0.568 1.00 90.25 97 ALA A CA 1
ATOM 721 C C . ALA A 1 97 ? -1.895 -4.533 0.004 1.00 90.25 97 ALA A C 1
ATOM 723 O O . ALA A 1 97 ? -3.039 -4.901 0.258 1.00 90.25 97 ALA A O 1
ATOM 724 N N . LYS A 1 98 ? -1.045 -5.323 -0.667 1.00 91.69 98 LYS A N 1
ATOM 725 C CA . LYS A 1 98 ? -1.408 -6.680 -1.121 1.00 91.69 98 LYS A CA 1
ATOM 726 C C . LYS A 1 98 ? -1.854 -7.581 0.036 1.00 91.69 98 LYS A C 1
ATOM 728 O O . LYS A 1 98 ? -2.842 -8.305 -0.094 1.00 91.69 98 LYS A O 1
ATOM 733 N N . GLY A 1 99 ? -1.147 -7.534 1.166 1.00 91.25 99 GLY A N 1
ATOM 734 C CA . GLY A 1 99 ? -1.517 -8.267 2.378 1.00 91.25 99 GLY A CA 1
ATOM 735 C C . GLY A 1 99 ? -2.874 -7.832 2.935 1.00 91.25 99 GLY A C 1
ATOM 736 O O . GLY A 1 99 ? -3.714 -8.679 3.240 1.00 91.25 99 GLY A O 1
ATOM 737 N N . VAL A 1 100 ? -3.116 -6.520 2.987 1.00 89.56 100 VAL A N 1
ATOM 738 C CA . VAL A 1 100 ? -4.386 -5.931 3.432 1.00 89.56 100 VAL A CA 1
ATOM 739 C C . VAL A 1 100 ? -5.529 -6.345 2.516 1.00 89.56 100 VAL A C 1
ATOM 741 O O . VAL A 1 100 ? -6.537 -6.830 3.013 1.00 89.56 100 VAL A O 1
ATOM 744 N N . HIS A 1 101 ? -5.371 -6.251 1.193 1.00 90.75 101 HIS A N 1
ATOM 745 C CA . HIS A 1 101 ? -6.382 -6.701 0.227 1.00 90.75 101 HIS A CA 1
ATOM 746 C C . HIS A 1 101 ? -6.719 -8.182 0.389 1.00 90.75 101 HIS A C 1
ATOM 748 O O . HIS A 1 101 ? -7.891 -8.560 0.362 1.00 90.75 101 HIS A O 1
ATOM 754 N N . LYS A 1 102 ? -5.710 -9.031 0.616 1.00 92.88 102 LYS A N 1
ATOM 755 C CA . LYS A 1 102 ? -5.916 -10.464 0.861 1.00 92.88 102 LYS A CA 1
ATOM 756 C C . LYS A 1 102 ? -6.704 -10.711 2.149 1.00 92.88 102 LYS A C 1
ATOM 758 O O . LYS A 1 102 ? -7.673 -11.470 2.130 1.00 92.88 102 LYS A O 1
ATOM 763 N N . ALA A 1 103 ? -6.314 -10.069 3.249 1.00 88.44 103 ALA A N 1
ATOM 764 C CA . ALA A 1 103 ? -7.017 -10.174 4.527 1.00 88.44 103 ALA A CA 1
ATOM 765 C C . ALA A 1 103 ? -8.445 -9.612 4.432 1.00 88.44 103 ALA A C 1
ATOM 767 O O . ALA A 1 103 ? -9.391 -10.214 4.932 1.00 88.44 103 ALA A O 1
ATOM 768 N N . PHE A 1 104 ? -8.623 -8.503 3.718 1.00 89.44 104 PHE A N 1
ATOM 769 C CA . PHE A 1 104 ? -9.915 -7.874 3.483 1.00 89.44 104 PHE A CA 1
ATOM 770 C C . PHE A 1 104 ? -10.851 -8.760 2.656 1.00 89.44 104 PHE A C 1
ATOM 772 O O . PHE A 1 104 ? -12.032 -8.874 2.973 1.00 89.44 104 PHE A O 1
ATOM 779 N N . ALA A 1 105 ? -10.335 -9.447 1.634 1.00 90.44 105 ALA A N 1
ATOM 780 C CA . ALA A 1 105 ? -11.110 -10.411 0.858 1.00 90.44 105 ALA A CA 1
ATOM 781 C C . ALA A 1 105 ? -11.573 -11.606 1.711 1.00 90.44 105 ALA A C 1
ATOM 783 O O . ALA A 1 105 ? -12.688 -12.094 1.529 1.00 90.44 105 ALA A O 1
ATOM 784 N N . GLN A 1 106 ? -10.742 -12.063 2.656 1.00 88.88 106 GLN A N 1
ATOM 785 C CA . GLN A 1 106 ? -11.125 -13.096 3.623 1.00 88.88 106 GLN A CA 1
ATOM 786 C C . GLN A 1 106 ? -12.187 -12.580 4.597 1.00 88.88 106 GLN A C 1
ATOM 788 O O . GLN A 1 106 ? -13.207 -13.239 4.782 1.00 88.88 106 GLN A O 1
ATOM 793 N N . LEU A 1 107 ? -11.990 -11.379 5.147 1.00 86.00 107 LEU A N 1
ATOM 794 C CA . LEU A 1 107 ? -12.937 -10.738 6.054 1.00 86.00 107 LEU A CA 1
ATOM 795 C C . LEU A 1 107 ? -14.296 -10.519 5.385 1.00 86.00 107 LEU A C 1
ATOM 797 O O . LEU A 1 107 ? -15.319 -10.849 5.966 1.00 86.00 107 LEU A O 1
ATOM 801 N N . ARG A 1 108 ? -14.330 -10.045 4.132 1.00 85.69 108 ARG A N 1
ATOM 802 C CA . ARG A 1 108 ? -15.582 -9.850 3.381 1.00 85.69 108 ARG A CA 1
ATOM 803 C C . ARG A 1 108 ? -16.430 -11.115 3.278 1.00 85.69 108 ARG A C 1
ATOM 805 O O . ARG A 1 108 ? -17.645 -10.998 3.182 1.00 85.69 108 ARG A O 1
ATOM 812 N N . ARG A 1 109 ? -15.816 -12.303 3.287 1.00 85.06 109 ARG A N 1
ATOM 813 C CA . ARG A 1 109 ? -16.533 -13.588 3.241 1.00 85.06 109 ARG A CA 1
ATOM 814 C C . ARG A 1 109 ? -17.110 -14.002 4.592 1.00 85.06 109 ARG A C 1
ATOM 816 O O . ARG A 1 109 ? -18.066 -14.766 4.609 1.00 85.06 109 ARG A O 1
ATOM 823 N N . 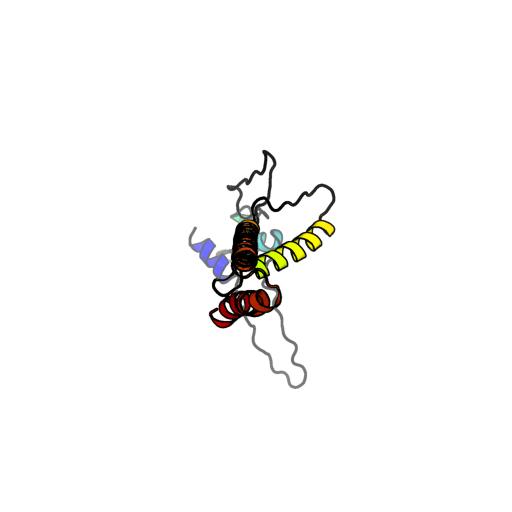SER A 1 110 ? -16.537 -13.531 5.698 1.00 85.62 110 SER A N 1
ATOM 824 C CA . SER A 1 110 ? -17.007 -13.822 7.057 1.00 85.62 110 SER A CA 1
ATOM 825 C C . SER A 1 110 ? -17.940 -12.748 7.624 1.00 85.62 110 SER A C 1
ATOM 827 O O . SER A 1 110 ? -18.395 -12.880 8.760 1.00 85.62 110 SER A O 1
ATOM 829 N N . LEU A 1 111 ? -18.240 -11.692 6.858 1.00 83.62 111 LEU A N 1
ATOM 830 C CA . LEU A 1 111 ? -19.166 -10.651 7.290 1.00 83.62 111 LEU A CA 1
ATOM 831 C C . LEU A 1 111 ? -20.614 -11.175 7.346 1.00 83.62 111 LEU A C 1
ATOM 833 O O . LEU A 1 111 ? -21.063 -11.836 6.406 1.00 83.62 111 LEU A O 1
ATOM 837 N N . PRO A 1 112 ? -21.370 -10.844 8.410 1.00 82.12 112 PRO A N 1
ATOM 838 C CA . PRO A 1 112 ? -22.801 -11.101 8.482 1.00 82.12 112 PRO A CA 1
ATOM 839 C C . PRO A 1 112 ? -23.573 -10.453 7.320 1.00 82.12 112 PRO A C 1
ATOM 841 O O . PRO A 1 112 ? -23.177 -9.387 6.831 1.00 82.12 112 PRO A O 1
ATOM 844 N N . PRO A 1 113 ? -24.714 -11.037 6.914 1.00 78.69 113 PRO A N 1
ATOM 845 C CA . PRO A 1 113 ? -25.590 -10.417 5.928 1.00 78.69 113 PRO A CA 1
ATOM 846 C C . PRO A 1 113 ? -26.027 -9.020 6.397 1.00 78.69 113 PRO A C 1
ATOM 848 O O . PRO A 1 113 ? -26.412 -8.829 7.548 1.00 78.69 113 PRO A O 1
ATOM 851 N N . GLY A 1 114 ? -25.947 -8.038 5.495 1.00 77.69 114 GLY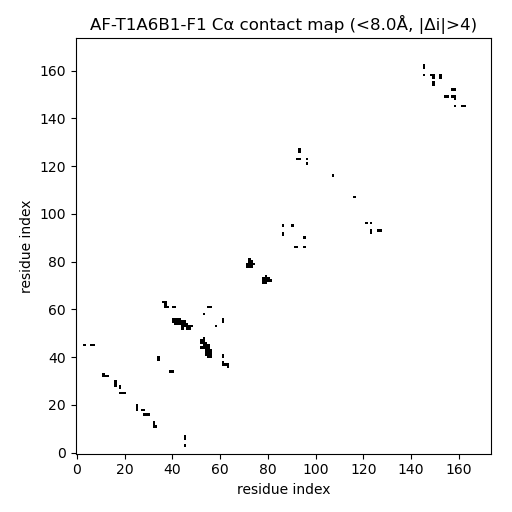 A N 1
ATOM 852 C CA . GLY A 1 114 ? -26.294 -6.637 5.765 1.00 77.69 114 GLY A CA 1
ATOM 853 C C . GLY A 1 114 ? -25.106 -5.713 6.057 1.00 77.69 114 GLY A C 1
ATOM 854 O O . GLY A 1 114 ? -25.278 -4.497 6.000 1.00 77.69 114 GLY A O 1
ATOM 855 N N . ILE A 1 115 ? -23.899 -6.245 6.291 1.00 80.25 115 ILE A N 1
ATOM 856 C CA . ILE A 1 115 ? -22.683 -5.430 6.442 1.00 80.25 115 ILE A CA 1
ATOM 857 C C . ILE A 1 115 ? -21.947 -5.337 5.103 1.00 80.25 115 ILE A C 1
ATOM 859 O O . ILE A 1 115 ? -21.547 -6.346 4.524 1.00 80.25 115 ILE A O 1
ATOM 863 N N . GLN A 1 116 ? -21.735 -4.111 4.621 1.00 80.31 116 GLN A N 1
ATOM 864 C CA . GLN A 1 116 ? -20.922 -3.839 3.437 1.00 80.31 116 GLN A CA 1
ATOM 865 C C . GLN A 1 116 ? -19.586 -3.239 3.864 1.00 80.31 116 GLN A C 1
ATOM 867 O O . GLN A 1 116 ? -19.543 -2.260 4.604 1.00 80.31 116 GLN A O 1
ATOM 872 N N . ALA A 1 117 ? -18.498 -3.824 3.376 1.00 83.31 117 ALA A N 1
ATOM 873 C CA . ALA A 1 117 ? -17.159 -3.295 3.561 1.00 83.31 117 ALA A CA 1
ATOM 874 C C . ALA A 1 117 ? -16.571 -2.935 2.195 1.00 83.31 117 ALA A C 1
ATOM 876 O O . ALA A 1 117 ? -16.601 -3.745 1.263 1.00 83.31 117 ALA A O 1
ATOM 877 N N . ALA A 1 118 ? -15.999 -1.738 2.097 1.00 84.50 118 ALA A N 1
ATOM 878 C CA . ALA A 1 118 ? -15.302 -1.237 0.919 1.00 84.50 118 ALA A CA 1
ATOM 879 C C . ALA A 1 118 ? -13.982 -0.573 1.335 1.00 84.50 118 ALA A C 1
ATOM 881 O O . ALA A 1 118 ? -13.841 -0.136 2.476 1.00 84.50 118 ALA A O 1
ATOM 882 N N . ILE A 1 119 ? -13.027 -0.500 0.405 1.00 85.31 119 ILE A N 1
ATOM 883 C CA . ILE A 1 119 ? -11.782 0.256 0.575 1.00 85.31 119 ILE A CA 1
ATOM 884 C C . ILE A 1 119 ? -11.945 1.547 -0.234 1.00 85.31 119 ILE A C 1
ATOM 886 O O . ILE A 1 119 ? -11.792 1.509 -1.454 1.00 85.31 119 ILE A O 1
ATOM 890 N N . PRO A 1 120 ? -12.320 2.671 0.402 1.00 81.12 120 PRO A N 1
ATOM 891 C CA . PRO A 1 120 ? -12.595 3.916 -0.312 1.00 81.12 120 PRO A CA 1
ATOM 892 C C . PRO A 1 120 ? -11.321 4.622 -0.786 1.00 81.12 120 PRO A C 1
ATOM 894 O O . PRO A 1 120 ? -11.373 5.427 -1.710 1.00 81.12 120 PRO A O 1
ATOM 897 N N . TYR A 1 121 ? -10.183 4.336 -0.153 1.00 83.06 121 TYR A N 1
ATOM 898 C CA . TYR A 1 121 ? -8.899 4.938 -0.474 1.00 83.06 121 TYR A CA 1
ATOM 899 C C . TYR A 1 121 ? -7.780 3.908 -0.337 1.00 83.06 121 TYR A C 1
ATOM 901 O O . TYR A 1 121 ? -7.674 3.233 0.687 1.00 83.06 121 TYR A O 1
ATOM 909 N N . ASP A 1 122 ? -6.933 3.822 -1.360 1.00 87.81 122 ASP A N 1
ATOM 910 C CA . ASP A 1 122 ? -5.730 2.995 -1.369 1.00 87.81 122 ASP A CA 1
ATOM 911 C C . ASP A 1 122 ? -4.597 3.739 -2.086 1.00 87.81 122 ASP A C 1
ATOM 913 O O . ASP A 1 122 ? -4.588 3.876 -3.311 1.00 87.81 122 ASP A O 1
ATOM 917 N N . GLY A 1 123 ? -3.617 4.209 -1.313 1.00 86.19 123 GLY A N 1
ATOM 918 C CA . GLY A 1 123 ? -2.453 4.908 -1.857 1.00 86.19 123 GLY A CA 1
ATOM 919 C C . GLY A 1 123 ? -1.551 4.022 -2.727 1.00 86.19 123 GLY A C 1
ATOM 920 O O . GLY A 1 123 ? -0.838 4.536 -3.587 1.00 86.19 123 GLY A O 1
ATOM 921 N N . SER A 1 124 ? -1.586 2.694 -2.560 1.00 89.56 124 SER A N 1
ATOM 922 C CA . SER A 1 124 ? -0.756 1.775 -3.350 1.00 89.56 124 SER A CA 1
ATOM 923 C C . SER A 1 124 ? -1.177 1.710 -4.818 1.00 89.56 124 SER A C 1
ATOM 925 O O . SER A 1 124 ? -0.327 1.498 -5.683 1.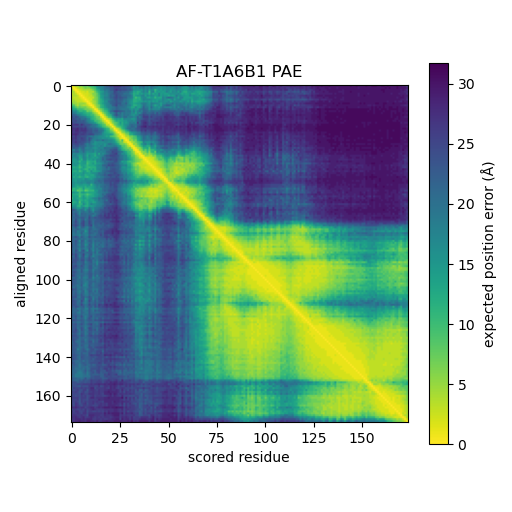00 89.56 124 SER A O 1
ATOM 927 N N . VAL A 1 125 ? -2.457 1.969 -5.110 1.00 90.19 125 VAL A N 1
ATOM 928 C CA . VAL A 1 125 ? -2.989 2.021 -6.479 1.00 90.19 125 VAL A CA 1
ATOM 929 C C . VAL A 1 125 ? -2.320 3.140 -7.269 1.00 90.19 125 VAL A C 1
ATOM 931 O O . VAL A 1 125 ? -1.926 2.930 -8.415 1.00 90.19 125 VAL A O 1
ATOM 934 N N . TYR A 1 126 ? -2.134 4.308 -6.649 1.00 89.38 126 TYR A N 1
ATOM 935 C CA . TYR A 1 126 ? -1.441 5.429 -7.280 1.00 89.38 126 TYR A CA 1
ATOM 936 C C . TYR A 1 126 ? 0.010 5.065 -7.614 1.00 89.38 126 TYR A C 1
ATOM 938 O O . TYR A 1 126 ? 0.428 5.207 -8.760 1.00 89.38 126 TYR A O 1
ATOM 946 N N . ILE A 1 127 ? 0.741 4.493 -6.650 1.00 90.69 127 ILE A N 1
ATOM 947 C CA . ILE A 1 127 ? 2.131 4.053 -6.851 1.00 90.69 127 ILE A CA 1
ATOM 948 C C . ILE A 1 127 ? 2.214 3.038 -7.997 1.00 90.69 127 ILE A C 1
ATOM 950 O O . ILE A 1 127 ? 3.060 3.157 -8.881 1.00 90.69 127 ILE A O 1
ATOM 954 N N . GLN A 1 128 ? 1.330 2.039 -8.004 1.00 91.25 128 GLN A N 1
ATOM 955 C CA . GLN A 1 128 ? 1.334 0.999 -9.027 1.00 91.25 128 GLN A CA 1
ATOM 956 C C . GLN A 1 128 ? 1.033 1.562 -10.419 1.00 91.25 128 GLN A C 1
ATOM 958 O O . GLN A 1 128 ? 1.670 1.154 -11.392 1.00 91.25 128 GLN A O 1
ATOM 963 N N . LYS A 1 129 ? 0.107 2.521 -10.511 1.00 92.94 129 LYS A N 1
ATOM 964 C CA . LYS A 1 129 ? -0.202 3.211 -11.762 1.00 92.94 129 LYS A CA 1
ATOM 965 C C . LYS A 1 129 ? 0.993 4.027 -12.261 1.00 92.94 129 LYS A C 1
ATOM 967 O O . LYS A 1 129 ? 1.348 3.894 -13.426 1.00 92.94 129 LYS A O 1
ATOM 972 N N . SER A 1 130 ? 1.673 4.769 -11.386 1.00 94.06 130 SER A N 1
ATOM 973 C CA . SER A 1 130 ? 2.883 5.516 -11.754 1.00 94.06 130 SER A CA 1
ATOM 974 C C . SER A 1 130 ? 4.004 4.598 -12.249 1.00 94.06 130 SER A C 1
ATOM 976 O O . SER A 1 130 ? 4.632 4.895 -13.260 1.00 94.06 130 SER A O 1
ATOM 978 N N . ILE A 1 131 ? 4.230 3.448 -11.600 1.00 92.75 131 ILE A N 1
ATOM 979 C CA . ILE A 1 131 ? 5.214 2.458 -12.075 1.00 92.75 131 ILE A CA 1
ATOM 980 C C . ILE A 1 131 ? 4.837 1.952 -13.471 1.00 92.75 131 ILE A C 1
ATOM 982 O O . ILE A 1 131 ? 5.699 1.832 -14.339 1.00 92.75 131 ILE A O 1
ATOM 986 N N . HIS A 1 132 ? 3.555 1.662 -13.703 1.00 95.00 132 HIS A N 1
ATOM 987 C CA . HIS A 1 132 ? 3.084 1.206 -15.006 1.00 95.00 132 HIS A CA 1
ATOM 988 C C . HIS A 1 132 ? 3.290 2.266 -16.098 1.00 95.00 132 HIS A C 1
ATOM 990 O O . HIS A 1 132 ? 3.785 1.942 -17.174 1.00 95.00 132 HIS A O 1
ATOM 996 N N . GLU A 1 133 ? 2.972 3.529 -15.812 1.00 95.12 133 GLU A N 1
ATOM 997 C CA . GLU A 1 133 ? 3.179 4.652 -16.735 1.00 95.12 133 GLU A CA 1
ATOM 998 C C . GLU A 1 133 ? 4.666 4.853 -17.072 1.00 95.12 133 GLU A C 1
ATOM 1000 O O . GLU A 1 133 ? 5.020 5.031 -18.241 1.00 95.12 133 GLU A O 1
ATOM 1005 N N . VAL A 1 134 ? 5.557 4.744 -16.080 1.00 95.25 134 VAL A N 1
ATOM 1006 C CA . VAL A 1 134 ? 7.012 4.803 -16.296 1.00 95.25 134 VAL A CA 1
ATOM 1007 C C . VAL A 1 134 ? 7.478 3.650 -17.187 1.00 95.25 134 VAL A C 1
ATOM 1009 O O . VAL A 1 134 ? 8.173 3.882 -18.176 1.00 95.25 134 VAL A O 1
ATOM 1012 N N . MET A 1 135 ? 7.053 2.417 -16.898 1.00 93.31 135 MET A N 1
ATOM 1013 C CA . MET A 1 135 ? 7.408 1.246 -17.709 1.00 93.31 135 MET A CA 1
ATOM 1014 C C . MET A 1 135 ? 6.893 1.358 -19.147 1.00 93.31 135 MET A C 1
ATOM 1016 O O . MET A 1 135 ? 7.615 1.030 -20.088 1.00 93.31 135 MET A O 1
ATOM 1020 N N . MET A 1 136 ? 5.672 1.865 -19.334 1.00 95.88 136 MET A N 1
ATOM 1021 C CA . MET A 1 136 ? 5.107 2.116 -20.660 1.00 95.88 136 MET A CA 1
ATOM 1022 C C . MET A 1 136 ? 5.933 3.154 -21.424 1.00 95.88 136 MET A C 1
ATOM 1024 O O . MET A 1 136 ? 6.253 2.952 -22.594 1.00 95.88 136 MET A O 1
ATOM 1028 N N . THR A 1 137 ? 6.328 4.237 -20.756 1.00 95.94 137 THR A N 1
ATOM 1029 C CA . THR A 1 137 ? 7.151 5.293 -21.358 1.00 95.94 137 THR A CA 1
ATOM 1030 C C . THR A 1 137 ? 8.520 4.763 -21.783 1.00 95.94 137 THR A C 1
ATOM 1032 O O . THR A 1 137 ? 8.969 5.052 -22.894 1.00 95.94 137 THR A O 1
ATOM 1035 N N . ILE A 1 138 ? 9.163 3.940 -20.948 1.00 92.69 138 ILE A N 1
ATOM 1036 C CA . ILE A 1 138 ? 10.437 3.283 -21.279 1.00 92.69 138 ILE A CA 1
ATOM 1037 C C . ILE A 1 138 ? 10.267 2.371 -22.497 1.00 92.69 138 ILE A C 1
ATOM 1039 O O . ILE A 1 138 ? 11.079 2.428 -23.418 1.00 92.69 138 ILE A O 1
ATOM 1043 N N . ALA A 1 139 ? 9.199 1.571 -22.541 1.00 93.06 139 ALA A N 1
ATOM 1044 C CA . ALA A 1 139 ? 8.936 0.663 -23.653 1.00 93.06 139 ALA A CA 1
ATOM 1045 C C . ALA A 1 139 ? 8.710 1.411 -24.979 1.00 93.06 139 ALA A C 1
ATOM 1047 O O . ALA A 1 139 ? 9.301 1.048 -25.996 1.00 93.06 139 ALA A O 1
ATOM 1048 N N . ILE A 1 140 ? 7.907 2.481 -24.966 1.00 95.19 140 ILE A N 1
ATOM 1049 C CA . ILE A 1 140 ? 7.669 3.328 -26.145 1.00 95.19 140 ILE A CA 1
ATOM 1050 C C . ILE A 1 140 ? 8.975 3.983 -26.600 1.00 95.19 140 ILE A C 1
ATOM 1052 O O . ILE A 1 140 ? 9.311 3.929 -27.782 1.00 95.19 140 ILE A O 1
ATOM 1056 N N . THR A 1 141 ? 9.733 4.562 -25.668 1.00 93.00 141 THR A N 1
ATOM 1057 C CA . THR A 1 141 ? 11.013 5.219 -25.972 1.00 93.00 141 THR A CA 1
ATOM 1058 C C . THR A 1 141 ? 11.997 4.234 -26.601 1.00 93.00 141 THR A C 1
ATOM 1060 O O . THR A 1 141 ? 12.585 4.532 -27.639 1.00 93.00 141 THR A O 1
ATOM 1063 N N . LEU A 1 142 ? 12.128 3.029 -26.036 1.00 90.50 142 LEU A N 1
ATOM 1064 C CA . LEU A 1 142 ? 12.979 1.976 -26.586 1.00 90.50 142 LEU A CA 1
ATOM 1065 C C . LEU A 1 142 ? 12.533 1.574 -27.996 1.00 90.50 142 LEU A C 1
ATOM 1067 O O . LEU A 1 142 ? 13.366 1.484 -28.894 1.00 90.50 142 LEU A O 1
ATOM 1071 N N . ALA A 1 143 ? 11.230 1.373 -28.207 1.00 91.88 143 ALA A N 1
ATOM 1072 C CA . ALA A 1 143 ? 10.688 1.014 -29.513 1.00 91.88 143 ALA A CA 1
ATOM 1073 C C . ALA A 1 143 ? 11.002 2.081 -30.573 1.00 91.88 143 ALA A C 1
ATOM 1075 O O . ALA A 1 143 ? 11.476 1.749 -31.657 1.00 91.88 143 ALA A O 1
ATOM 1076 N N . VAL A 1 144 ? 10.810 3.362 -30.248 1.00 93.81 144 VAL A N 1
ATOM 1077 C CA . VAL A 1 144 ? 11.128 4.475 -31.155 1.00 93.81 144 VAL A CA 1
ATOM 1078 C C . VAL A 1 144 ? 12.621 4.511 -31.482 1.00 93.81 144 VAL A C 1
ATOM 1080 O O . VAL A 1 144 ? 12.981 4.611 -32.653 1.00 93.81 144 VAL A O 1
ATOM 1083 N N . VAL A 1 145 ? 13.498 4.368 -30.485 1.00 91.19 145 VAL A N 1
ATOM 1084 C CA . VAL A 1 145 ? 14.955 4.344 -30.701 1.00 91.19 145 VAL A CA 1
ATOM 1085 C C . VAL A 1 145 ? 15.360 3.187 -31.619 1.00 91.19 145 VAL A C 1
ATOM 1087 O O . VAL A 1 145 ? 16.110 3.392 -32.571 1.00 91.19 145 VAL A O 1
ATOM 1090 N N . VAL A 1 146 ? 14.825 1.988 -31.383 1.00 88.25 146 VAL A N 1
ATOM 1091 C CA . VAL A 1 146 ? 15.068 0.797 -32.213 1.00 88.25 146 VAL A CA 1
ATOM 1092 C C . VAL A 1 146 ? 14.621 1.033 -33.659 1.00 88.25 146 VAL A C 1
ATOM 1094 O O . VAL A 1 146 ? 15.365 0.710 -34.584 1.00 88.25 146 VAL A O 1
ATOM 1097 N N . ILE A 1 147 ? 13.450 1.641 -33.871 1.00 91.19 147 ILE A N 1
ATOM 1098 C CA . ILE A 1 147 ? 12.940 1.978 -35.209 1.00 91.19 147 ILE A CA 1
ATOM 1099 C C . ILE A 1 147 ? 13.869 2.968 -35.915 1.00 91.19 147 ILE A C 1
ATOM 1101 O O . ILE A 1 147 ? 14.237 2.748 -37.067 1.00 91.19 147 ILE A O 1
ATOM 1105 N N . VAL A 1 148 ? 14.281 4.036 -35.232 1.00 91.69 148 VAL A N 1
ATOM 1106 C CA . VAL A 1 148 ? 15.173 5.050 -35.809 1.00 91.69 148 VAL A CA 1
ATOM 1107 C C . VAL A 1 148 ? 16.517 4.425 -36.195 1.00 91.69 148 VAL A C 1
ATOM 1109 O O . VAL A 1 148 ? 16.957 4.580 -37.331 1.00 91.69 148 VAL A O 1
ATOM 1112 N N . ILE A 1 149 ? 17.136 3.645 -35.303 1.00 90.31 149 ILE A N 1
ATOM 1113 C CA . ILE A 1 149 ? 18.395 2.931 -35.576 1.00 90.31 149 ILE A CA 1
ATOM 1114 C C . ILE A 1 149 ? 18.236 1.989 -36.774 1.00 90.31 149 ILE A C 1
ATOM 1116 O O . ILE A 1 149 ? 19.093 1.958 -37.657 1.00 90.31 149 ILE A O 1
ATOM 1120 N N . PHE A 1 150 ? 17.133 1.243 -36.842 1.00 88.69 150 PHE A N 1
ATOM 1121 C CA . PHE A 1 150 ? 16.863 0.347 -37.962 1.00 88.69 150 PHE A CA 1
ATOM 1122 C C . PHE A 1 150 ? 16.786 1.094 -39.301 1.00 88.69 150 PHE A C 1
ATOM 1124 O O . PHE A 1 150 ? 17.383 0.641 -40.277 1.00 88.69 150 PHE A O 1
ATOM 1131 N N . LEU A 1 151 ? 16.119 2.252 -39.340 1.00 90.44 151 LEU A N 1
ATOM 1132 C CA . LEU A 1 151 ? 16.023 3.083 -40.545 1.00 90.44 151 LEU A CA 1
ATOM 1133 C C . LEU A 1 151 ? 17.384 3.627 -41.001 1.00 90.44 151 LEU A C 1
ATOM 1135 O O . LEU A 1 151 ? 17.628 3.700 -42.202 1.00 90.44 151 LEU A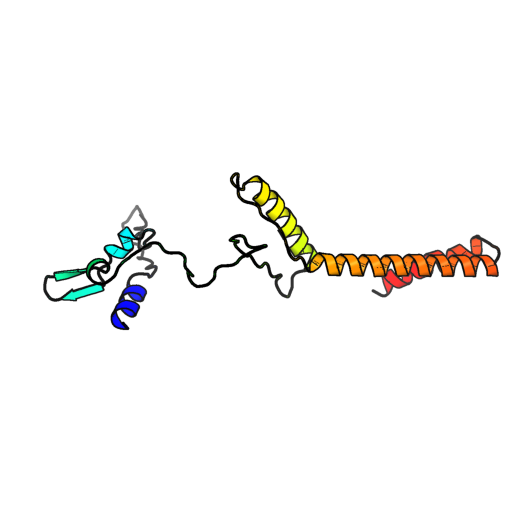 O 1
ATOM 1139 N N . PHE A 1 152 ? 18.281 3.971 -40.071 1.00 90.75 152 PHE A N 1
ATOM 1140 C CA . PHE A 1 152 ? 19.622 4.465 -40.409 1.00 90.75 152 PHE A CA 1
ATOM 1141 C C . PHE A 1 152 ? 20.587 3.357 -40.848 1.00 90.75 152 PHE A C 1
ATOM 1143 O O . PHE A 1 152 ? 21.378 3.567 -41.764 1.00 90.75 152 PHE A O 1
ATOM 1150 N N . LEU A 1 153 ? 20.558 2.189 -40.196 1.00 88.62 153 LEU A N 1
ATOM 1151 C CA . LEU A 1 153 ? 21.526 1.117 -40.461 1.00 88.62 153 LEU A CA 1
ATOM 1152 C C . LEU A 1 153 ? 21.057 0.107 -41.518 1.00 88.62 153 LEU A C 1
ATOM 1154 O O . LEU A 1 153 ? 21.877 -0.681 -41.995 1.00 88.62 153 LEU A O 1
ATOM 1158 N N . GLY A 1 154 ? 19.759 0.065 -41.845 1.00 84.50 154 GLY A N 1
ATOM 1159 C CA . GLY A 1 154 ? 19.176 -0.785 -42.895 1.00 84.50 154 GLY A CA 1
ATOM 1160 C C . GLY A 1 154 ? 19.373 -2.297 -42.708 1.00 84.50 154 GLY A C 1
ATOM 1161 O O . GLY A 1 154 ? 19.056 -3.081 -43.599 1.00 84.50 154 GLY A O 1
ATOM 1162 N N . SER A 1 155 ? 19.924 -2.730 -41.570 1.00 85.75 155 SER A N 1
ATOM 1163 C CA . SER A 1 155 ? 20.369 -4.102 -41.331 1.00 85.75 155 SER A CA 1
ATOM 1164 C C . SER A 1 155 ? 20.017 -4.562 -39.916 1.00 85.75 155 SER A C 1
ATOM 1166 O O . SER A 1 155 ? 20.442 -3.982 -38.918 1.00 85.75 155 SER A O 1
ATOM 1168 N N . LEU A 1 156 ? 19.268 -5.667 -39.819 1.00 81.69 156 LEU A N 1
ATOM 1169 C CA . LEU A 1 156 ? 18.826 -6.249 -38.542 1.00 81.69 156 LEU A CA 1
ATOM 1170 C C . LEU A 1 156 ? 19.992 -6.687 -37.643 1.00 81.69 156 LEU A C 1
ATOM 1172 O O . LEU A 1 156 ? 19.882 -6.626 -36.422 1.00 81.69 156 LEU A O 1
ATOM 1176 N N . ARG A 1 157 ? 21.126 -7.097 -38.227 1.00 85.56 157 ARG A N 1
ATOM 1177 C CA . ARG A 1 157 ? 22.315 -7.508 -37.457 1.00 85.56 157 ARG A CA 1
ATOM 1178 C C . ARG A 1 157 ? 22.883 -6.364 -36.619 1.00 85.56 157 ARG A C 1
ATOM 1180 O O . ARG A 1 157 ? 23.285 -6.589 -35.483 1.00 85.56 157 ARG A O 1
ATOM 1187 N N . SER A 1 158 ? 22.863 -5.148 -37.153 1.00 82.56 158 SER A N 1
ATOM 1188 C CA . SER A 1 158 ? 23.407 -3.966 -36.483 1.00 82.56 158 SER A CA 1
ATOM 1189 C C . SER A 1 158 ? 22.474 -3.416 -35.395 1.00 82.56 158 SER A C 1
ATOM 1191 O O . SER A 1 158 ? 22.914 -2.673 -34.524 1.00 82.56 158 SER A O 1
ATOM 1193 N N . LEU A 1 159 ? 21.198 -3.819 -35.407 1.00 87.25 159 LEU A N 1
ATOM 1194 C CA . LEU A 1 159 ? 20.196 -3.462 -34.399 1.00 87.25 159 LEU A CA 1
ATOM 1195 C C . LEU A 1 159 ? 20.320 -4.288 -33.108 1.00 87.25 159 LEU A C 1
ATOM 1197 O O . LEU A 1 159 ? 19.952 -3.814 -32.036 1.00 87.25 159 LEU A O 1
ATOM 1201 N N . LEU A 1 160 ? 20.854 -5.511 -33.196 1.00 86.38 160 LEU A N 1
ATOM 1202 C CA . LEU A 1 160 ? 20.948 -6.437 -32.060 1.00 86.38 160 LEU A CA 1
ATOM 1203 C C . LEU A 1 160 ? 21.803 -5.887 -30.912 1.00 86.38 160 LEU A C 1
ATOM 1205 O O . LEU A 1 160 ? 21.456 -6.078 -29.750 1.00 86.38 160 LEU A O 1
ATOM 1209 N N . ILE A 1 161 ? 22.892 -5.184 -31.237 1.00 86.81 161 ILE A N 1
ATOM 1210 C CA . ILE A 1 161 ? 23.814 -4.615 -30.245 1.00 86.81 161 ILE A CA 1
ATOM 1211 C C . ILE A 1 161 ? 23.089 -3.580 -29.359 1.00 86.81 161 ILE A C 1
ATOM 1213 O O . ILE A 1 161 ? 23.001 -3.804 -28.150 1.00 86.81 161 ILE A O 1
ATOM 1217 N N . PRO A 1 162 ? 22.515 -2.485 -29.902 1.00 84.50 162 PRO A N 1
ATOM 1218 C CA . PRO A 1 162 ? 21.817 -1.492 -29.085 1.00 84.50 162 PRO A CA 1
ATOM 1219 C C . PRO A 1 162 ? 20.518 -2.020 -28.456 1.00 84.50 162 PRO A C 1
ATOM 1221 O O . PRO A 1 162 ? 20.211 -1.649 -27.324 1.00 84.50 162 PRO A O 1
ATOM 1224 N N . ALA A 1 163 ? 19.779 -2.912 -29.128 1.00 85.06 163 ALA A N 1
ATOM 1225 C CA . ALA A 1 163 ? 18.529 -3.463 -28.596 1.00 85.06 163 ALA A CA 1
ATOM 1226 C C . ALA A 1 163 ? 18.725 -4.261 -27.294 1.00 85.06 163 ALA A C 1
ATOM 1228 O O . ALA A 1 163 ? 17.847 -4.257 -26.434 1.00 85.06 163 ALA A O 1
ATOM 1229 N N . VAL A 1 164 ? 19.874 -4.925 -27.139 1.00 88.06 164 VAL A N 1
ATOM 1230 C CA . VAL A 1 164 ? 20.222 -5.697 -25.937 1.00 88.06 164 VAL A CA 1
ATOM 1231 C C . VAL A 1 164 ? 20.985 -4.840 -24.922 1.00 88.06 164 VAL A C 1
ATOM 1233 O O . VAL A 1 164 ? 20.739 -4.951 -23.723 1.00 88.06 164 VAL A O 1
ATOM 1236 N N . ALA A 1 165 ? 21.860 -3.940 -25.380 1.00 87.81 165 ALA A N 1
ATOM 1237 C CA . ALA A 1 165 ? 22.663 -3.092 -24.501 1.00 87.81 165 ALA A CA 1
ATOM 1238 C C . ALA A 1 165 ? 21.823 -2.110 -23.662 1.00 87.81 165 ALA A C 1
ATOM 1240 O O . ALA A 1 165 ? 22.117 -1.923 -22.483 1.00 87.81 165 ALA A O 1
ATOM 1241 N N . ILE A 1 166 ? 20.771 -1.506 -24.234 1.00 86.94 166 ILE A N 1
ATOM 1242 C CA . ILE A 1 166 ? 19.957 -0.494 -23.536 1.00 86.94 166 ILE A CA 1
ATOM 1243 C C . ILE A 1 166 ? 19.210 -1.090 -22.322 1.00 86.94 166 ILE A C 1
ATOM 1245 O O . ILE A 1 166 ? 19.361 -0.546 -21.227 1.00 86.94 166 ILE A O 1
ATOM 1249 N N . PRO A 1 167 ? 18.461 -2.211 -22.432 1.00 84.81 167 PRO A N 1
ATOM 1250 C CA . PRO A 1 167 ? 17.834 -2.842 -21.267 1.00 84.81 167 PRO A CA 1
ATOM 1251 C C . PRO A 1 167 ? 18.843 -3.296 -20.205 1.00 84.81 167 PRO A C 1
ATOM 1253 O O . PRO A 1 167 ? 18.601 -3.122 -19.013 1.00 84.81 167 PRO A O 1
ATOM 1256 N N . LEU A 1 168 ? 19.986 -3.848 -20.629 1.00 89.38 168 LEU A N 1
ATOM 1257 C CA . LEU A 1 168 ? 21.049 -4.290 -19.720 1.00 89.38 168 LEU A CA 1
ATOM 1258 C C . LEU A 1 168 ? 21.645 -3.131 -18.919 1.00 89.38 168 LEU A C 1
ATOM 1260 O O . LEU A 1 168 ? 21.871 -3.286 -17.723 1.00 89.38 168 LEU A O 1
ATOM 1264 N N . ALA 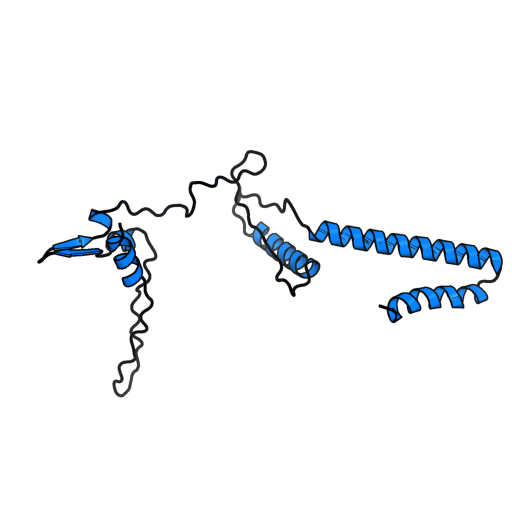A 1 169 ? 21.854 -1.971 -19.543 1.00 86.69 169 ALA A N 1
ATOM 1265 C CA . ALA A 1 169 ? 22.354 -0.783 -18.856 1.00 86.69 169 ALA A CA 1
ATOM 1266 C C . ALA A 1 169 ? 21.379 -0.278 -17.778 1.00 86.69 169 ALA A C 1
ATOM 1268 O O . ALA A 1 169 ? 21.818 0.156 -16.717 1.00 86.69 169 ALA A O 1
ATOM 1269 N N . ILE A 1 170 ? 20.066 -0.380 -18.014 1.00 84.75 170 ILE A N 1
ATOM 1270 C CA . ILE A 1 170 ? 19.039 0.006 -17.032 1.00 84.75 170 ILE A CA 1
ATOM 1271 C C . ILE A 1 170 ? 19.034 -0.956 -15.839 1.00 84.75 170 ILE A C 1
ATOM 1273 O O . ILE A 1 170 ? 18.931 -0.516 -14.699 1.00 84.75 170 ILE A O 1
ATOM 1277 N N . ILE A 1 171 ? 19.162 -2.262 -16.091 1.00 85.56 171 ILE A N 1
ATOM 1278 C CA . ILE A 1 171 ? 19.198 -3.277 -15.028 1.00 85.56 171 ILE A CA 1
ATOM 1279 C C . ILE A 1 171 ? 20.512 -3.203 -14.238 1.00 85.56 171 ILE A C 1
ATOM 1281 O O . ILE A 1 171 ? 20.502 -3.394 -13.029 1.00 85.56 171 ILE A O 1
ATOM 1285 N N . GLY A 1 172 ? 21.638 -2.950 -14.911 1.00 80.12 172 GLY A N 1
ATOM 1286 C CA . GLY A 1 172 ? 22.965 -2.920 -14.292 1.00 80.12 172 GLY A CA 1
ATOM 1287 C C . GLY A 1 172 ? 23.338 -1.594 -13.625 1.00 80.12 172 GLY A C 1
ATOM 1288 O O . GLY A 1 172 ? 24.252 -1.574 -12.808 1.00 80.12 172 GLY A O 1
ATOM 1289 N N . GLY A 1 173 ? 22.672 -0.493 -13.981 1.00 71.88 173 GLY A N 1
ATOM 1290 C CA . GLY A 1 173 ? 22.872 0.820 -13.361 1.00 71.88 173 GLY A CA 1
ATOM 1291 C C . GLY A 1 173 ? 21.949 1.113 -12.172 1.00 71.88 173 GLY A C 1
ATOM 1292 O O . GLY A 1 173 ? 22.096 2.172 -11.563 1.00 71.88 173 GLY A O 1
ATOM 1293 N N . GLY A 1 174 ? 20.993 0.222 -11.887 1.00 49.47 174 GLY A N 1
ATOM 1294 C CA . GLY A 1 174 ? 20.021 0.330 -10.793 1.00 49.47 174 GLY A CA 1
ATOM 1295 C C . GLY A 1 174 ? 20.425 -0.407 -9.524 1.00 49.47 174 GLY A C 1
ATOM 1296 O O . GLY A 1 174 ? 21.230 -1.360 -9.609 1.00 49.47 174 GLY A O 1
#

Solvent-accessible surface area (backbone atoms only — not comparable to full-atom values): 11280 Å² total; per-residue (Å²): 114,70,68,59,55,50,42,50,58,69,63,64,56,90,76,83,68,76,85,71,88,54,100,87,62,80,74,84,74,79,76,88,62,76,72,88,46,46,71,54,52,28,63,36,74,62,49,78,57,92,94,46,78,40,32,37,49,80,80,42,91,67,68,88,68,72,96,63,87,89,66,85,45,63,55,96,90,36,88,46,85,88,80,89,85,79,71,55,95,88,49,59,54,60,60,50,47,53,52,48,53,54,51,48,58,54,48,64,72,72,51,59,92,89,66,85,86,82,82,93,75,64,75,48,58,58,55,53,50,52,53,50,52,50,53,49,50,52,52,52,51,51,51,52,52,52,52,54,51,37,68,74,64,76,39,74,78,72,42,51,58,60,68,53,49,54,62,49,50,58,64,72,74,101

Secondary structure (DSSP, 8-state):
-HHHHHHHHHHS-----PPP--TT------------SHHHHHT-EEEEETTEEEEHHHHS------S-SS---EETTEE---------TTS-HHHHHHHHHHHHHHHHHHSPTT--------HHHHHHHHHHHHHHHHHHHHHHHHHHHHHHH--HHHHHHHHHHHHHHHHH--

pLDDT: mean 71.63, std 18.49, range [37.0, 95.94]

InterPro domains:
  IPR001036 Acriflavin resistance protein [PF00873] (2-172)
  IPR001036 Acriflavin resistance protein [PR00702] (130-153)
  IPR001036 Acriflavin resistance protein [PR00702] (157-174)
  IPR001036 Acriflavin resistance protein [PTHR32063] (2-172)
  IPR027463 Multidrug efflux transporter AcrB TolC docking domain, DN/DC subdomains [G3DSA:3.30.2090.10] (2-72)

Radius of gyration: 32.76 Å; Cα contacts (8 Å, |Δi|>4): 82; chains: 1; bounding box: 50×45×102 Å

Organism: NCBI:txid410659

Foldseek 3Di:
DVLQVVLVVVQQDDDLPDWDDDPPDTDRDDDPSDDPDLVSQQQRFSDDDDPDTDGPVNVDDRDDDDPDPPDQDDDPNHGDDDDDDDDDPPDDLLVVVVVVVVVVVVVCVVDDPPDDDDDPDRPNVVVVVVVVVVVVVVVVVLVVVLVVVCVVVVDPVSSVVCNVVVVVCVVVVD

Nearest PDB structures (foldseek):
  4dnt-assembly1_A  TM=6.605E-01  e=1.312E-04  Escherichia coli K-12
  4dop-assembly1_A  TM=6.568E-01  e=5.362E-04  Escherichia coli K-12
  3t53-assembly1_A  TM=6.249E-01  e=9.537E-04  Escherichia coli K-12
  3k07-assembly1_A  TM=6.507E-01  e=4.430E-03  Escherichia coli K-12

Mean predicted aligned error: 17.04 Å

Sequence (174 aa):
PAQLATALASNNYISAVGRTRSAEIARPIRADTILHNARQFRNLVVAHSGNTLVRLGDVAKVALGGQNYNQAVYYDGKPAVFIGVFATPNANSLSVAKGVHKAFAQLRRSLPPGIQAAIPYDGSVYIQKSIHEVMMTIAITLAVVVIVIFLFLGSLRSLLIPAVAIPLAIIGGG